Protein AF-A0A0F8ZAH4-F1 (afdb_monomer)

Secondary structure (DSSP, 8-state):
-PPPPP-PPPEEEEEE-TT--GGGEEEEEEE--BTTTTBPPEEEEEEPPP---HHHHHHHHHHHHTT---TT-SSSEEEE-HHHHHHHHHHHHHHH--

Sequence (98 aa):
MKSAPIRTNPEEKFIGCRCTSMEHVVRFTYWPEDTTKHYPAEVFVSIHLSHYGFFRRLWTGLKYAFGYRCRYGDWDEVILDTEEMVELRDFLNDCLKD

Foldseek 3Di:
DPDADDPDAWDKDWDADPVPDPQAIWIWTWDPQDPVVRRHTKIKTAHRHDDDDPVVVVVVVVCVVVVNADPQGPGRMDMDGPVNVVVVVVVVVVVVPD

Nearest PDB structures (foldseek):
  5cav-assembly1_A  TM=2.467E-01  e=1.606E+00  Homo sapiens
  5edq-assembly1_A  TM=2.837E-01  e=3.425E+00  Homo sapiens
  4g5p-assembly3_B  TM=2.950E-01  e=4.582E+00  Homo sapiens
  5hib-assembly1_A  TM=2.475E-01  e=3.630E+00  Homo sapiens
  2itw-assembly1_A  TM=2.480E-01  e=6.498E+00  Homo sapiens

Organism: NCBI:txid412755

Solvent-accessible surface area (backbone atoms only — not comparable to full-atom values): 5956 Å² total; per-residue (Å²): 132,86,76,78,83,74,87,69,76,65,53,75,48,77,49,68,43,94,82,73,43,76,48,46,28,38,36,38,38,40,40,76,58,37,82,91,76,74,41,74,43,37,36,40,37,41,48,44,76,60,90,69,53,70,69,58,52,51,53,52,52,49,40,45,74,73,68,55,69,60,94,70,54,91,54,67,49,48,79,34,48,64,68,54,49,51,53,53,51,52,54,51,50,58,74,63,70,120

pLDDT: mean 78.81, std 14.77, range [36.53, 96.19]

Structure (mmCIF, N/CA/C/O backbone):
data_AF-A0A0F8ZAH4-F1
#
_entry.id   AF-A0A0F8ZAH4-F1
#
loop_
_atom_site.group_PDB
_atom_site.id
_atom_site.type_symbol
_atom_site.label_atom_id
_atom_site.label_alt_id
_atom_site.label_comp_id
_atom_site.label_asym_id
_atom_site.label_entity_id
_atom_site.label_seq_id
_atom_site.pdbx_PDB_ins_code
_atom_site.Cartn_x
_atom_site.Cartn_y
_atom_site.Cartn_z
_atom_site.occupancy
_atom_site.B_iso_or_equiv
_atom_site.auth_seq_id
_atom_site.auth_comp_id
_atom_site.auth_asym_id
_atom_site.auth_atom_id
_atom_site.pdbx_PDB_model_num
ATOM 1 N N . MET A 1 1 ? 32.825 4.461 16.859 1.00 36.53 1 MET A N 1
ATOM 2 C CA . MET A 1 1 ? 32.060 4.304 15.604 1.00 36.53 1 MET A CA 1
ATOM 3 C C . MET A 1 1 ? 30.920 3.343 15.884 1.00 36.53 1 MET A C 1
ATOM 5 O O . MET A 1 1 ? 31.194 2.191 16.187 1.00 36.53 1 MET A O 1
ATOM 9 N N . LYS A 1 2 ? 29.672 3.823 15.918 1.00 38.72 2 LYS A N 1
ATOM 10 C CA . LYS A 1 2 ? 28.504 2.950 16.090 1.00 38.72 2 LYS A CA 1
ATOM 11 C C . LYS A 1 2 ? 28.295 2.221 14.762 1.00 38.72 2 LYS A C 1
ATOM 13 O O . LYS A 1 2 ? 28.135 2.871 13.734 1.00 38.72 2 LYS A O 1
ATOM 18 N N . SER A 1 3 ? 28.424 0.900 14.784 1.00 42.94 3 SER A N 1
ATOM 19 C C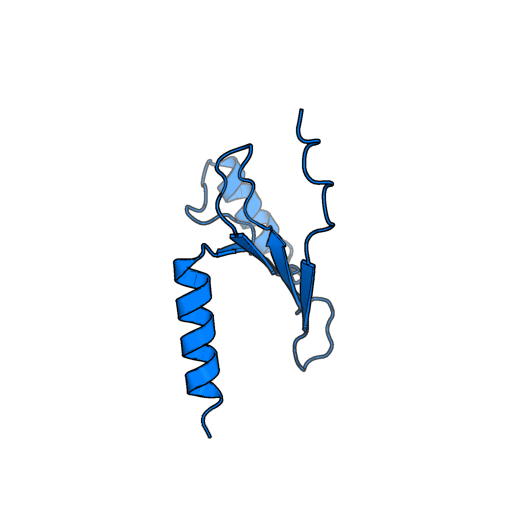A . SER A 1 3 ? 28.147 0.017 13.653 1.00 42.94 3 SER A CA 1
ATOM 20 C C . SER A 1 3 ? 26.725 0.257 13.142 1.00 42.94 3 SER A C 1
ATOM 22 O O . SER A 1 3 ? 25.800 0.346 13.949 1.00 42.94 3 SER A O 1
ATOM 24 N N . ALA A 1 4 ? 26.570 0.380 11.822 1.00 50.34 4 ALA A N 1
ATOM 25 C CA . ALA A 1 4 ? 25.278 0.520 11.154 1.00 50.34 4 ALA A CA 1
ATOM 26 C C . ALA A 1 4 ? 24.308 -0.598 11.589 1.00 50.34 4 ALA A C 1
ATOM 28 O O . ALA A 1 4 ? 24.759 -1.739 11.750 1.00 50.34 4 ALA A O 1
ATOM 29 N N . PRO A 1 5 ? 23.008 -0.312 11.793 1.00 48.59 5 PRO A N 1
ATOM 30 C CA . PRO A 1 5 ? 22.057 -1.355 12.132 1.00 48.59 5 PRO A CA 1
ATOM 31 C C . PRO A 1 5 ? 21.969 -2.356 10.975 1.00 48.59 5 PRO A C 1
ATOM 33 O O . PRO A 1 5 ? 21.873 -2.001 9.799 1.00 48.59 5 PRO A O 1
ATOM 36 N N . ILE A 1 6 ? 22.085 -3.626 11.348 1.00 51.78 6 ILE A N 1
ATOM 37 C CA . ILE A 1 6 ? 21.954 -4.803 10.494 1.00 51.78 6 ILE A CA 1
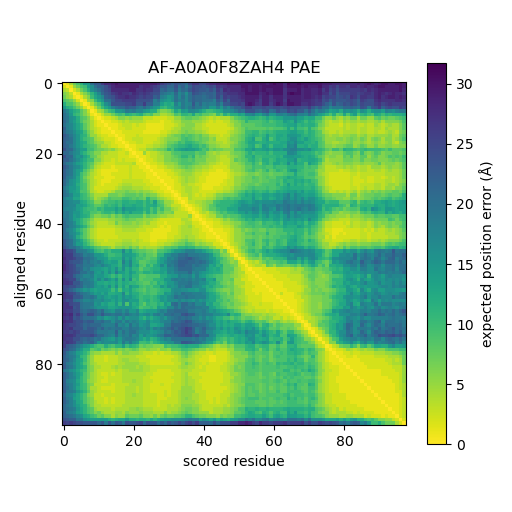ATOM 38 C C . ILE A 1 6 ? 20.599 -4.719 9.790 1.00 51.78 6 ILE A C 1
ATOM 40 O O . ILE A 1 6 ? 19.601 -4.436 10.446 1.00 51.78 6 ILE A O 1
ATOM 44 N N . ARG A 1 7 ? 20.563 -4.965 8.473 1.00 52.31 7 ARG A N 1
ATOM 45 C CA . ARG A 1 7 ? 19.321 -5.097 7.697 1.00 52.31 7 ARG A CA 1
ATOM 46 C C . ARG A 1 7 ? 18.461 -6.199 8.325 1.00 52.31 7 ARG A C 1
ATOM 48 O O . ARG A 1 7 ? 18.651 -7.373 8.019 1.00 52.31 7 ARG A O 1
ATOM 55 N N . THR A 1 8 ? 17.565 -5.844 9.237 1.00 56.62 8 THR A N 1
ATOM 56 C CA . THR A 1 8 ? 16.492 -6.730 9.677 1.00 56.62 8 THR A CA 1
ATOM 57 C C . THR A 1 8 ? 15.593 -6.943 8.469 1.00 56.62 8 THR A C 1
ATOM 59 O O . THR A 1 8 ? 15.243 -5.981 7.787 1.00 56.62 8 THR A O 1
ATOM 62 N N . ASN A 1 9 ? 15.305 -8.201 8.143 1.00 62.22 9 ASN A N 1
ATOM 63 C CA . ASN A 1 9 ? 14.393 -8.539 7.055 1.00 62.22 9 ASN A CA 1
ATOM 64 C C . ASN A 1 9 ? 13.079 -7.754 7.251 1.00 62.22 9 ASN A C 1
ATOM 66 O O . ASN A 1 9 ? 12.638 -7.663 8.400 1.00 62.22 9 ASN A O 1
ATOM 70 N N . PRO A 1 10 ? 12.482 -7.167 6.199 1.00 75.19 10 PRO A N 1
ATOM 71 C CA . PRO A 1 10 ? 11.232 -6.436 6.357 1.00 75.19 10 PRO A CA 1
ATOM 72 C C . PRO A 1 10 ? 10.152 -7.376 6.904 1.00 75.19 10 PRO A C 1
ATOM 74 O O . PRO A 1 10 ? 10.113 -8.560 6.555 1.00 75.19 10 PRO A O 1
ATOM 77 N N . GLU A 1 11 ? 9.305 -6.868 7.796 1.00 88.19 11 GLU A N 1
ATOM 78 C CA . GLU A 1 11 ? 8.212 -7.664 8.350 1.00 88.19 11 GLU A CA 1
ATOM 79 C C . GLU A 1 11 ? 7.104 -7.791 7.302 1.00 88.19 11 GLU A C 1
ATOM 81 O O . GLU A 1 11 ? 6.651 -6.794 6.739 1.00 88.19 11 GLU A O 1
ATOM 86 N N . GLU A 1 12 ? 6.669 -9.021 7.024 1.00 91.50 12 GLU A N 1
ATOM 87 C CA . GLU A 1 12 ? 5.668 -9.295 5.993 1.00 91.50 12 GLU A CA 1
ATOM 88 C C . GLU A 1 12 ? 4.372 -9.845 6.592 1.00 91.50 12 GLU A C 1
ATOM 90 O O . GLU A 1 12 ? 4.373 -10.763 7.418 1.00 91.50 12 GLU A O 1
ATOM 95 N N . LYS A 1 13 ? 3.240 -9.325 6.114 1.00 92.00 13 LYS A N 1
ATOM 96 C CA . LYS A 1 13 ? 1.906 -9.824 6.446 1.00 92.00 13 LYS A CA 1
ATOM 97 C C . LYS A 1 13 ? 1.113 -10.088 5.176 1.00 92.00 13 LYS 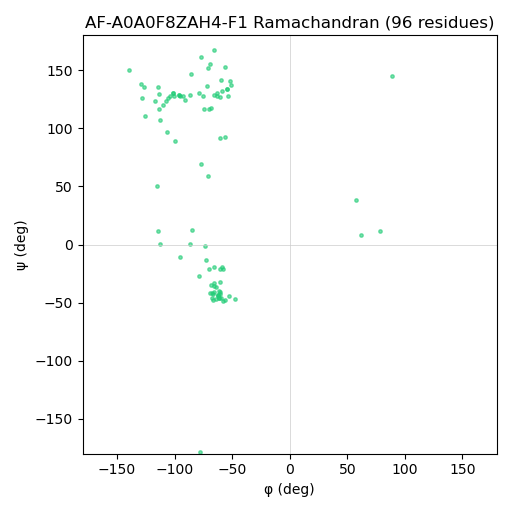A C 1
ATOM 99 O O . LYS A 1 13 ? 0.919 -9.203 4.352 1.00 92.00 13 LYS A O 1
ATOM 104 N N . PHE A 1 14 ? 0.594 -11.303 5.053 1.00 91.31 14 PHE A N 1
ATOM 105 C CA . PHE A 1 14 ? -0.269 -11.696 3.944 1.00 91.31 14 PHE A CA 1
ATOM 106 C C . PHE A 1 14 ? -1.721 -11.750 4.412 1.00 91.31 14 PHE A C 1
ATOM 108 O O . PHE A 1 14 ? -2.036 -12.408 5.408 1.00 91.31 14 PHE A O 1
ATOM 115 N N . ILE A 1 15 ? -2.604 -11.068 3.686 1.00 90.12 15 ILE A N 1
ATOM 116 C CA . ILE A 1 15 ? -4.052 -11.126 3.874 1.00 90.12 15 ILE A CA 1
ATOM 117 C C . ILE A 1 15 ? -4.643 -11.806 2.643 1.00 90.12 15 ILE A C 1
ATOM 119 O O . ILE A 1 15 ? -4.661 -11.247 1.547 1.00 90.12 15 ILE A O 1
ATOM 123 N N . GLY A 1 16 ? -5.090 -13.047 2.826 1.00 86.62 16 GLY A N 1
ATOM 124 C CA . GLY A 1 16 ? -5.765 -13.813 1.785 1.00 86.62 16 GLY A CA 1
ATOM 125 C C . GLY A 1 16 ? -7.262 -13.520 1.737 1.00 86.62 16 GLY A C 1
ATOM 126 O O . GLY A 1 16 ? -7.906 -13.292 2.762 1.00 86.62 16 GLY A O 1
ATOM 127 N N . CYS A 1 17 ? -7.838 -13.573 0.540 1.00 82.75 17 CYS A N 1
ATOM 128 C CA . CYS A 1 17 ? -9.283 -13.539 0.357 1.00 82.75 17 CYS A CA 1
ATOM 129 C C . CYS A 1 17 ? -9.947 -14.847 0.828 1.00 82.75 17 CYS A C 1
ATOM 131 O O . CYS A 1 17 ? -9.376 -15.936 0.732 1.00 82.75 17 CYS A O 1
ATOM 133 N N . ARG A 1 18 ? -11.216 -14.763 1.254 1.00 84.25 18 ARG A N 1
ATOM 134 C CA . ARG A 1 18 ? -12.034 -15.925 1.662 1.00 84.25 18 ARG A CA 1
ATOM 135 C C . ARG A 1 18 ? -12.201 -16.976 0.561 1.00 84.25 18 ARG A C 1
ATOM 137 O O . ARG A 1 18 ? -12.535 -18.114 0.860 1.00 84.25 18 ARG A O 1
ATOM 144 N N . CYS A 1 19 ? -11.977 -16.612 -0.701 1.00 84.69 19 CYS A N 1
ATOM 145 C CA . CYS A 1 19 ? -12.072 -17.535 -1.828 1.00 84.69 19 CYS A CA 1
ATOM 146 C C . CYS A 1 19 ? -10.905 -18.534 -1.914 1.00 84.69 19 CYS A C 1
ATOM 148 O O . CYS A 1 19 ? -10.897 -19.345 -2.834 1.00 84.69 19 CYS A O 1
ATOM 150 N N . THR A 1 20 ? -9.911 -18.474 -1.015 1.00 78.31 20 THR A 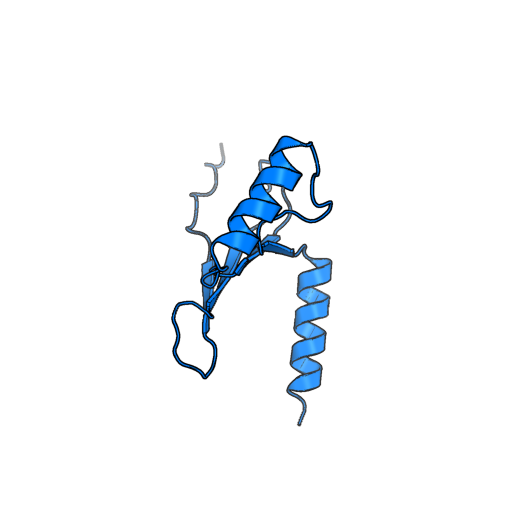N 1
ATOM 151 C CA . THR A 1 20 ? -8.728 -19.367 -0.964 1.00 78.31 20 THR A CA 1
ATOM 152 C C . THR A 1 20 ? -7.804 -19.321 -2.188 1.00 78.31 20 THR A C 1
ATOM 154 O O . THR A 1 20 ? -6.866 -20.106 -2.287 1.00 78.31 20 THR A O 1
ATOM 157 N N . SER A 1 21 ? -8.031 -18.384 -3.112 1.00 77.44 21 SER A N 1
ATOM 158 C CA . SER A 1 21 ? -7.172 -18.208 -4.284 1.00 77.44 21 SER A CA 1
ATOM 159 C C . SER A 1 21 ? -5.910 -17.447 -3.901 1.00 77.44 21 SER A C 1
ATOM 161 O O . SER A 1 21 ? -5.993 -16.357 -3.332 1.00 77.44 21 SER A O 1
ATOM 163 N N . MET A 1 22 ? -4.752 -17.981 -4.288 1.00 77.56 22 MET A N 1
ATOM 164 C CA . MET A 1 22 ? -3.465 -17.292 -4.151 1.00 77.56 22 MET A CA 1
ATOM 165 C C . MET A 1 22 ? -3.377 -16.035 -5.031 1.00 77.56 22 MET A C 1
ATOM 167 O O . MET A 1 22 ? -2.583 -15.146 -4.743 1.00 77.56 22 MET A O 1
ATOM 171 N N . GLU A 1 23 ? -4.229 -15.924 -6.058 1.00 74.44 23 GLU A N 1
ATOM 172 C CA . GLU A 1 23 ? -4.352 -14.716 -6.887 1.00 74.44 23 GLU A CA 1
ATOM 173 C C . GLU A 1 23 ? -5.045 -13.556 -6.162 1.00 74.44 23 GLU A C 1
ATOM 175 O O . GLU A 1 23 ? -5.002 -12.428 -6.631 1.00 74.44 23 GLU A O 1
ATOM 180 N N . HIS A 1 24 ? -5.696 -13.805 -5.023 1.00 80.25 24 HIS A N 1
ATOM 181 C CA . HIS A 1 24 ? -6.386 -12.781 -4.236 1.00 80.25 24 HIS A CA 1
ATOM 182 C C . HIS A 1 24 ? -5.719 -12.615 -2.870 1.00 80.25 24 HIS A C 1
ATOM 184 O O . HIS A 1 24 ? -6.370 -12.689 -1.823 1.00 80.25 24 HIS A O 1
ATOM 190 N N . VAL A 1 25 ? -4.400 -12.439 -2.890 1.00 86.00 25 VAL A N 1
ATOM 191 C CA . VAL A 1 25 ? -3.589 -12.188 -1.700 1.00 86.00 25 VAL A CA 1
ATOM 192 C C . VAL A 1 25 ? -3.020 -10.779 -1.779 1.00 86.00 25 VAL A C 1
ATOM 194 O O . VAL A 1 25 ? -2.412 -10.391 -2.778 1.00 86.00 25 VAL A O 1
ATOM 197 N N . VAL A 1 26 ? -3.207 -10.030 -0.698 1.00 89.44 26 VAL A N 1
ATOM 198 C CA . VAL A 1 26 ? -2.559 -8.737 -0.479 1.00 89.44 26 VAL A CA 1
ATOM 199 C C . VAL A 1 26 ? -1.380 -8.957 0.459 1.00 89.44 26 VAL A C 1
ATOM 201 O O . VAL A 1 26 ? -1.538 -9.562 1.524 1.00 89.44 26 VAL A O 1
ATOM 204 N N . ARG A 1 27 ? -0.196 -8.493 0.065 1.00 91.19 27 ARG A N 1
ATOM 205 C CA . ARG A 1 27 ? 1.019 -8.532 0.880 1.00 91.19 27 ARG A CA 1
ATOM 206 C C . ARG A 1 27 ? 1.320 -7.134 1.401 1.00 91.19 27 ARG A C 1
ATOM 208 O O . ARG A 1 27 ? 1.466 -6.209 0.614 1.00 91.19 27 ARG A O 1
ATOM 215 N N . PHE A 1 28 ? 1.477 -7.023 2.709 1.00 92.44 28 PHE A N 1
ATOM 216 C CA . PHE A 1 28 ? 1.997 -5.849 3.393 1.00 92.44 28 PHE A CA 1
ATOM 217 C C . PHE A 1 28 ? 3.456 -6.113 3.752 1.00 92.44 28 PHE A C 1
ATOM 219 O O . PHE A 1 28 ? 3.760 -7.158 4.331 1.00 92.44 28 PHE A O 1
ATOM 226 N N . THR A 1 29 ? 4.340 -5.181 3.427 1.00 92.50 29 THR A N 1
ATOM 227 C CA . THR A 1 29 ? 5.768 -5.253 3.738 1.00 92.50 29 THR A CA 1
ATOM 228 C C . THR A 1 29 ? 6.158 -3.985 4.488 1.00 92.50 29 THR A C 1
ATOM 230 O O . THR A 1 29 ? 6.155 -2.901 3.907 1.00 92.50 29 THR A O 1
ATOM 233 N N . TYR A 1 30 ? 6.470 -4.119 5.776 1.00 91.19 30 TYR A N 1
ATOM 234 C CA . TYR A 1 30 ? 6.878 -3.009 6.632 1.00 91.19 30 TYR A CA 1
ATOM 235 C C . TYR A 1 30 ? 8.383 -2.770 6.544 1.00 91.19 30 TYR A C 1
ATOM 237 O O . TYR A 1 30 ? 9.189 -3.688 6.735 1.00 91.19 30 TYR A O 1
ATOM 245 N N . TRP A 1 31 ? 8.744 -1.516 6.295 1.00 87.75 31 TRP A N 1
ATOM 246 C CA . TRP A 1 31 ? 10.114 -1.037 6.278 1.00 87.75 31 TRP A CA 1
ATOM 247 C C . TRP A 1 31 ? 10.313 -0.053 7.431 1.00 87.75 31 TRP A C 1
ATOM 249 O O . TRP A 1 31 ? 9.663 0.993 7.459 1.00 87.75 31 TRP A O 1
ATOM 259 N N . PRO A 1 32 ? 11.193 -0.373 8.395 1.00 85.94 32 PRO A N 1
ATOM 260 C CA . PRO A 1 32 ? 11.460 0.525 9.506 1.00 85.94 32 PRO A CA 1
ATOM 261 C C . PRO A 1 32 ? 12.215 1.772 9.034 1.00 85.94 32 PRO A C 1
ATOM 263 O O . PRO A 1 32 ? 12.954 1.728 8.049 1.00 85.94 32 PRO A O 1
ATOM 266 N N . GLU A 1 33 ? 12.069 2.858 9.793 1.00 85.81 33 GLU A N 1
ATOM 267 C CA . GLU A 1 33 ? 12.763 4.125 9.551 1.00 85.81 33 GLU A CA 1
ATOM 268 C C . GLU A 1 33 ? 14.287 3.925 9.440 1.00 85.81 33 GLU A C 1
ATOM 270 O O . GLU A 1 33 ? 14.935 3.363 10.332 1.00 85.81 33 GLU A O 1
ATOM 275 N N . ASP A 1 34 ? 14.880 4.434 8.357 1.00 81.88 34 ASP A N 1
ATOM 276 C CA . ASP A 1 34 ? 16.331 4.440 8.162 1.00 81.88 34 ASP A CA 1
ATOM 277 C C . ASP A 1 34 ? 16.900 5.817 8.525 1.00 81.88 34 ASP A C 1
ATOM 279 O O . ASP A 1 34 ? 17.085 6.699 7.678 1.00 81.88 34 ASP A O 1
ATOM 283 N N . THR A 1 35 ? 17.247 5.975 9.805 1.00 73.31 35 THR A N 1
ATOM 284 C CA . THR A 1 35 ? 17.882 7.193 10.347 1.00 73.31 35 THR A CA 1
ATOM 285 C C . THR A 1 35 ? 19.208 7.557 9.669 1.00 73.31 35 THR A C 1
ATOM 287 O O . THR A 1 35 ? 19.622 8.714 9.715 1.00 73.31 35 THR A O 1
ATOM 290 N N . THR A 1 36 ? 19.889 6.612 9.006 1.00 77.75 36 THR A N 1
ATOM 291 C CA . THR A 1 36 ? 21.142 6.908 8.291 1.00 77.75 36 THR A CA 1
ATOM 292 C C . THR A 1 36 ? 20.897 7.575 6.942 1.00 77.75 36 THR A C 1
ATOM 294 O O . THR A 1 36 ? 21.736 8.346 6.473 1.00 77.75 36 THR A O 1
ATOM 297 N N . LYS A 1 37 ? 19.738 7.315 6.332 1.00 75.19 37 LYS A N 1
ATOM 298 C CA . LYS A 1 37 ? 19.357 7.827 5.011 1.00 75.19 37 LYS A CA 1
ATOM 299 C C . LYS A 1 37 ? 18.199 8.822 5.039 1.00 75.19 37 LYS A C 1
ATOM 301 O O . LYS A 1 37 ? 17.859 9.337 3.981 1.00 75.19 37 LYS A O 1
ATOM 306 N N . HIS A 1 38 ? 17.665 9.128 6.223 1.00 77.44 38 HIS A N 1
ATOM 307 C CA . HIS A 1 38 ? 16.508 10.006 6.418 1.00 77.44 38 HIS A CA 1
ATOM 308 C C . HIS A 1 38 ? 15.265 9.522 5.651 1.00 77.44 38 HIS A C 1
ATOM 310 O O . HIS A 1 38 ? 14.525 10.334 5.101 1.00 77.44 38 HIS 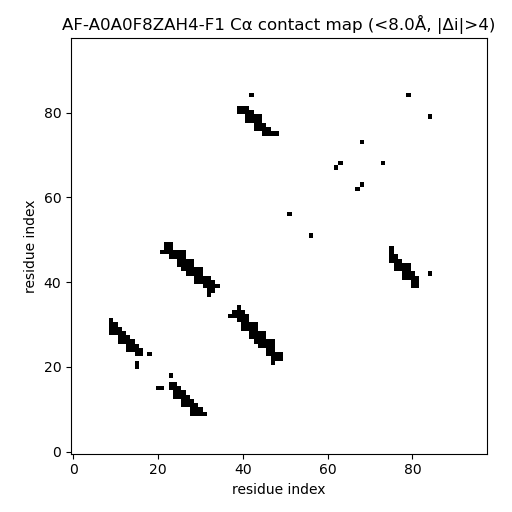A O 1
ATOM 316 N N . TYR A 1 39 ? 15.053 8.202 5.596 1.00 78.56 39 TYR A N 1
ATOM 317 C CA . TYR A 1 39 ? 13.807 7.637 5.074 1.00 78.56 39 TYR A CA 1
ATOM 318 C C . TYR A 1 39 ? 12.849 7.345 6.230 1.00 78.56 39 TYR A C 1
ATOM 320 O O . TYR A 1 39 ? 13.277 6.668 7.173 1.00 78.56 39 TYR A O 1
ATOM 328 N N . PRO A 1 40 ? 11.593 7.826 6.167 1.00 84.00 40 PRO A N 1
ATOM 329 C CA . PRO A 1 40 ? 10.580 7.505 7.163 1.00 84.00 40 PRO A CA 1
ATOM 330 C C . PRO A 1 40 ? 10.230 6.011 7.127 1.00 84.00 40 PRO A C 1
ATOM 332 O O . PRO A 1 40 ? 10.614 5.283 6.211 1.00 84.00 40 PRO A O 1
ATOM 335 N N . ALA A 1 41 ? 9.514 5.548 8.149 1.00 86.19 41 ALA A N 1
ATOM 336 C CA . ALA A 1 41 ? 8.933 4.212 8.130 1.00 86.19 41 ALA A CA 1
ATOM 337 C C . ALA A 1 41 ? 7.760 4.159 7.137 1.00 86.19 41 ALA A C 1
ATOM 339 O O .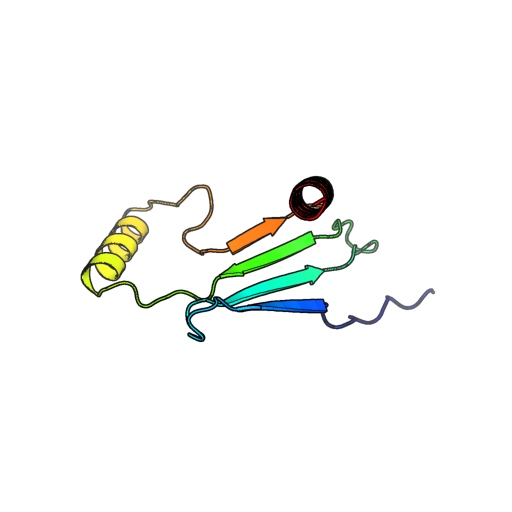 ALA A 1 41 ? 6.916 5.057 7.129 1.00 86.19 41 ALA A O 1
ATOM 340 N N . GLU A 1 42 ? 7.693 3.095 6.337 1.00 89.69 42 GLU A N 1
ATOM 341 C CA . GLU A 1 42 ? 6.712 2.939 5.255 1.00 89.69 42 GLU A CA 1
ATOM 342 C C . GLU A 1 42 ? 6.184 1.500 5.197 1.00 89.69 42 GLU A C 1
ATOM 344 O O . GLU A 1 42 ? 6.890 0.536 5.521 1.00 89.69 42 GLU A O 1
ATOM 349 N N . VAL A 1 43 ? 4.939 1.335 4.744 1.00 91.25 43 VAL A N 1
ATOM 350 C CA . VAL A 1 43 ? 4.358 0.020 4.435 1.00 91.25 43 VAL A CA 1
ATOM 351 C C . VAL A 1 43 ? 4.016 -0.062 2.958 1.00 91.25 43 VAL A C 1
ATOM 353 O O . VAL A 1 43 ? 3.215 0.710 2.444 1.00 91.25 43 VAL A O 1
ATOM 356 N N . PHE A 1 44 ? 4.573 -1.064 2.286 1.00 88.75 44 PHE A N 1
ATOM 357 C CA . PHE A 1 44 ? 4.245 -1.381 0.902 1.00 88.75 44 PHE A CA 1
ATOM 358 C C . PHE A 1 44 ? 3.110 -2.394 0.885 1.00 88.75 44 PHE A C 1
ATOM 360 O O . PHE A 1 44 ? 3.213 -3.465 1.484 1.00 88.75 44 PHE A O 1
ATOM 367 N N . VAL A 1 45 ? 2.033 -2.061 0.191 1.00 89.94 45 VAL A N 1
ATOM 368 C CA . VAL A 1 45 ? 0.872 -2.916 -0.024 1.00 89.94 45 VAL A CA 1
ATOM 369 C C . VAL A 1 45 ? 0.922 -3.395 -1.463 1.00 89.94 45 VAL A C 1
ATOM 371 O O . VAL A 1 45 ? 0.483 -2.689 -2.363 1.00 89.94 45 VAL A O 1
ATOM 374 N N . SER A 1 46 ? 1.455 -4.590 -1.694 1.00 86.62 46 SER A N 1
ATOM 375 C CA . SER A 1 46 ? 1.499 -5.197 -3.024 1.00 86.62 46 SER A CA 1
ATOM 376 C C . SER A 1 46 ? 0.318 -6.159 -3.198 1.00 86.62 46 SER A C 1
ATOM 378 O O . SER A 1 46 ? 0.120 -7.071 -2.389 1.00 86.62 46 SER A O 1
ATOM 380 N N . ILE A 1 47 ? -0.445 -6.015 -4.277 1.00 81.69 47 ILE A N 1
ATOM 381 C CA . ILE A 1 47 ? -1.511 -6.953 -4.642 1.00 81.69 47 ILE A CA 1
ATOM 382 C C . ILE A 1 47 ? -0.946 -7.945 -5.661 1.00 81.69 47 ILE A C 1
ATOM 384 O O . ILE A 1 47 ? -0.349 -7.557 -6.667 1.00 81.69 47 ILE A O 1
ATOM 388 N N . HIS A 1 48 ? -1.113 -9.246 -5.412 1.00 72.44 48 HIS A N 1
ATOM 389 C CA . HIS A 1 48 ? -0.760 -10.241 -6.420 1.00 72.44 48 HIS A CA 1
ATOM 390 C C . HIS A 1 48 ? -1.773 -10.155 -7.571 1.00 72.44 48 HIS A C 1
ATOM 392 O O . HIS A 1 48 ? -2.965 -10.350 -7.359 1.00 72.44 48 HIS A O 1
ATOM 398 N N . LEU A 1 49 ? -1.317 -9.801 -8.778 1.00 65.25 49 LEU A N 1
ATOM 399 C CA . LEU A 1 49 ? -2.197 -9.620 -9.934 1.00 65.25 49 LEU A CA 1
ATOM 400 C C . LEU A 1 49 ? -2.983 -10.900 -10.248 1.00 65.25 49 LEU A C 1
ATOM 402 O O . LEU A 1 49 ? -2.397 -11.966 -10.441 1.00 65.25 49 LEU A O 1
ATOM 406 N N . SER A 1 50 ? -4.294 -10.753 -10.440 1.00 59.66 50 SER A N 1
ATOM 407 C CA . SER A 1 50 ? -5.106 -11.775 -11.096 1.00 59.66 50 SER A CA 1
ATOM 408 C C . SER A 1 50 ? -4.909 -11.748 -12.614 1.00 59.66 50 SER A C 1
ATOM 410 O O . SER A 1 50 ? -4.423 -10.779 -13.216 1.00 59.66 50 SER A O 1
ATOM 412 N N . HIS A 1 51 ? -5.282 -12.844 -13.268 1.00 59.69 51 HIS A N 1
ATOM 413 C CA . HIS A 1 51 ? -5.163 -13.014 -14.711 1.00 59.69 51 HIS A CA 1
ATOM 414 C C . HIS A 1 51 ? -5.977 -11.962 -15.507 1.00 59.69 51 HIS A C 1
ATOM 416 O O . HIS A 1 51 ? -7.128 -12.179 -15.882 1.00 59.69 51 HIS A O 1
ATOM 422 N N . TYR A 1 52 ? -5.370 -10.822 -15.866 1.00 66.06 52 TYR A N 1
ATOM 423 C CA . TYR A 1 52 ? -5.955 -9.941 -16.883 1.00 66.06 52 TYR A CA 1
ATOM 424 C C . TYR A 1 52 ? -6.006 -10.673 -18.231 1.00 66.06 52 TYR A C 1
ATOM 426 O O . TYR A 1 52 ? -4.985 -11.183 -18.699 1.00 66.06 52 TYR A O 1
ATOM 434 N N . GLY A 1 53 ? -7.182 -10.712 -18.867 1.00 74.31 53 GLY A N 1
ATOM 435 C CA . GLY A 1 53 ? -7.357 -11.310 -20.193 1.00 74.31 53 GLY A CA 1
ATOM 436 C C . GLY A 1 53 ? -6.431 -10.684 -21.244 1.00 74.31 53 GLY A C 1
ATOM 437 O O . GLY A 1 53 ? -6.051 -9.515 -21.134 1.00 74.31 53 GLY A O 1
ATOM 438 N N . PHE A 1 54 ? -6.086 -11.456 -22.281 1.00 79.19 54 PHE A N 1
ATOM 439 C CA . PHE A 1 54 ? -5.108 -11.079 -23.315 1.00 79.19 54 PHE A CA 1
ATOM 440 C C . PHE A 1 54 ? -5.328 -9.665 -23.878 1.00 79.19 54 PHE A C 1
ATOM 442 O O . PHE A 1 54 ? -4.399 -8.862 -23.920 1.00 79.19 54 PHE A O 1
ATOM 449 N N . PHE A 1 55 ? -6.569 -9.317 -24.230 1.00 83.81 55 PHE A N 1
ATOM 450 C CA . PHE A 1 55 ? -6.898 -8.008 -24.802 1.00 83.81 55 PHE A CA 1
ATOM 451 C C . PHE A 1 55 ? -6.697 -6.843 -23.829 1.00 83.81 55 PHE A C 1
ATOM 453 O O . PHE A 1 55 ? -6.297 -5.759 -24.249 1.00 83.81 55 PHE A O 1
ATOM 460 N N . ARG A 1 56 ? -6.918 -7.061 -22.526 1.00 79.06 56 ARG A N 1
ATOM 461 C CA . ARG A 1 56 ? -6.673 -6.032 -21.510 1.00 79.06 56 ARG A CA 1
ATOM 462 C C . ARG A 1 56 ? -5.173 -5.782 -21.356 1.00 79.06 56 ARG A C 1
ATOM 464 O O . ARG A 1 56 ? -4.764 -4.628 -21.336 1.00 79.06 56 ARG A O 1
ATOM 471 N N . ARG A 1 57 ? -4.359 -6.846 -21.355 1.00 79.06 57 ARG A N 1
ATOM 472 C CA . ARG A 1 57 ? -2.888 -6.738 -21.346 1.00 79.06 57 ARG A CA 1
ATOM 473 C C . ARG A 1 57 ? -2.364 -6.029 -22.595 1.00 79.06 57 ARG A C 1
ATOM 475 O O . ARG A 1 57 ? -1.527 -5.140 -22.480 1.00 79.06 57 ARG A O 1
ATOM 482 N N . LEU A 1 58 ? -2.895 -6.376 -23.769 1.00 85.00 58 LEU A N 1
ATOM 483 C CA . LEU A 1 58 ? -2.527 -5.743 -25.037 1.00 85.00 58 LEU A CA 1
ATOM 484 C C . LEU A 1 58 ? -2.847 -4.243 -25.033 1.00 85.00 58 LEU A C 1
ATOM 486 O O . LEU A 1 58 ? -2.005 -3.433 -25.408 1.00 85.00 58 LEU A O 1
ATOM 490 N N . TRP A 1 59 ? -4.037 -3.859 -24.569 1.00 86.12 59 TRP A N 1
ATOM 491 C CA . TRP A 1 59 ? -4.444 -2.455 -24.518 1.00 86.12 59 TRP A CA 1
ATOM 492 C C . TRP A 1 59 ? -3.613 -1.635 -23.525 1.00 86.12 59 TRP A C 1
ATOM 494 O O . TRP A 1 59 ? -3.191 -0.527 -23.854 1.00 86.12 59 TRP A O 1
ATOM 504 N N . THR A 1 60 ? -3.329 -2.180 -22.339 1.00 79.88 60 THR A N 1
ATOM 505 C CA . THR A 1 60 ? -2.433 -1.538 -21.363 1.00 79.88 60 THR A CA 1
ATOM 506 C C . THR A 1 60 ? -1.018 -1.383 -21.929 1.00 79.88 60 THR A C 1
ATOM 508 O O . THR A 1 60 ? -0.452 -0.294 -21.863 1.00 79.88 60 THR A O 1
ATOM 511 N N . GLY A 1 61 ? -0.480 -2.414 -22.591 1.00 81.31 61 GLY A N 1
ATOM 512 C CA . GLY A 1 61 ? 0.828 -2.340 -23.251 1.00 81.31 61 GLY A CA 1
ATOM 513 C C . GLY A 1 61 ? 0.888 -1.284 -24.362 1.00 81.31 61 GLY A C 1
ATOM 514 O O . GLY A 1 61 ? 1.867 -0.547 -24.460 1.00 81.31 61 GLY A O 1
ATOM 515 N N . LEU A 1 62 ? -0.178 -1.147 -25.159 1.00 88.44 62 LEU A N 1
ATOM 516 C CA . LEU A 1 62 ? -0.274 -0.093 -26.174 1.00 88.44 62 LEU A CA 1
ATOM 517 C C . LEU A 1 62 ? -0.293 1.300 -25.541 1.00 88.44 62 LEU A C 1
ATOM 519 O O . LEU A 1 62 ? 0.470 2.162 -25.968 1.00 88.44 62 LEU A O 1
ATOM 523 N N . LYS A 1 63 ? -1.101 1.526 -24.497 1.00 85.19 63 LYS A N 1
ATOM 524 C CA . LYS A 1 63 ? -1.103 2.802 -23.760 1.00 85.19 63 LYS A CA 1
ATOM 525 C C . LYS A 1 63 ? 0.303 3.178 -23.296 1.00 85.19 63 LYS A C 1
ATOM 527 O O . LYS A 1 63 ? 0.724 4.317 -23.495 1.00 85.19 63 LYS A O 1
ATOM 532 N N . TYR A 1 64 ? 1.035 2.208 -22.756 1.00 80.88 64 TYR A N 1
ATOM 533 C CA . TYR A 1 64 ? 2.413 2.398 -22.321 1.00 80.88 64 TYR A CA 1
ATOM 534 C C . TYR A 1 64 ? 3.339 2.795 -23.482 1.00 80.88 64 TYR A C 1
ATOM 536 O O . TYR A 1 64 ? 4.090 3.763 -23.368 1.00 80.88 64 TYR A O 1
ATOM 544 N N . ALA A 1 65 ? 3.239 2.113 -24.630 1.00 86.62 65 ALA A N 1
ATOM 545 C CA . ALA A 1 65 ? 4.015 2.435 -25.832 1.00 86.62 65 ALA A CA 1
ATOM 546 C C . ALA A 1 65 ?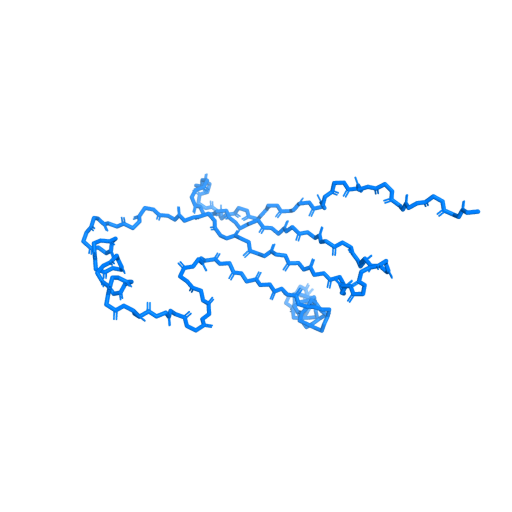 3.735 3.853 -26.367 1.00 86.62 65 ALA A C 1
ATOM 548 O O . ALA A 1 65 ? 4.641 4.510 -26.874 1.00 86.62 65 ALA A O 1
ATOM 549 N N . PHE A 1 66 ? 2.508 4.356 -26.197 1.00 90.38 66 PHE A N 1
ATOM 550 C CA . PHE A 1 66 ? 2.123 5.733 -26.531 1.00 90.38 66 PHE A CA 1
ATOM 551 C C . PHE A 1 66 ? 2.425 6.752 -25.416 1.00 90.38 66 PHE A C 1
ATOM 553 O O . PHE A 1 66 ? 1.968 7.892 -25.474 1.00 90.38 66 PHE A O 1
ATOM 560 N N . GLY A 1 67 ? 3.210 6.371 -24.405 1.00 80.00 67 GLY A N 1
ATOM 561 C CA . GLY A 1 67 ? 3.695 7.277 -23.364 1.00 80.00 67 GLY A CA 1
ATOM 562 C C . GLY A 1 67 ? 2.672 7.606 -22.277 1.00 80.00 67 GLY A C 1
ATOM 563 O O . GLY A 1 67 ? 2.915 8.502 -21.467 1.00 80.00 67 GLY A O 1
ATOM 564 N N . TYR A 1 68 ? 1.546 6.889 -22.224 1.00 77.88 68 TYR A N 1
ATOM 565 C CA . TYR A 1 68 ? 0.600 7.008 -21.122 1.00 77.88 68 TYR A CA 1
ATOM 566 C C . TYR A 1 68 ? 1.239 6.450 -19.848 1.00 77.88 68 TYR A C 1
ATOM 568 O O . TYR A 1 68 ? 1.556 5.264 -19.768 1.00 77.88 68 TYR A O 1
ATOM 576 N N . ARG A 1 69 ? 1.415 7.306 -18.840 1.00 63.09 69 ARG A N 1
ATOM 577 C CA . ARG A 1 69 ? 1.844 6.899 -17.500 1.00 63.09 69 ARG A CA 1
ATOM 578 C C . ARG A 1 69 ? 0.669 7.080 -16.555 1.00 63.09 69 ARG A C 1
ATOM 580 O O . ARG A 1 69 ? 0.171 8.196 -16.406 1.00 63.09 69 ARG A O 1
ATOM 587 N N . CYS A 1 70 ? 0.221 5.997 -15.927 1.00 61.31 70 CYS A N 1
ATOM 588 C CA . CYS A 1 70 ? -0.724 6.108 -14.826 1.00 61.31 70 CYS A CA 1
ATOM 589 C C . CYS A 1 70 ? -0.064 6.928 -13.707 1.00 61.31 70 CYS A C 1
ATOM 591 O O . CYS A 1 70 ? 1.048 6.616 -13.279 1.00 61.31 70 CYS A O 1
ATOM 593 N N . ARG A 1 71 ? -0.739 7.986 -13.245 1.00 49.69 71 ARG A N 1
ATOM 594 C CA . ARG A 1 71 ? -0.241 8.891 -12.194 1.00 49.69 71 ARG A CA 1
ATOM 595 C C . ARG A 1 71 ? 0.023 8.172 -10.861 1.00 49.69 71 ARG A C 1
ATOM 597 O O . ARG A 1 71 ? 0.804 8.676 -10.067 1.00 49.69 71 ARG A O 1
ATOM 604 N N . TYR A 1 72 ? -0.594 7.009 -10.654 1.00 50.62 72 TYR A N 1
ATOM 605 C CA . TYR A 1 72 ? -0.538 6.223 -9.418 1.00 50.62 72 TYR A CA 1
ATOM 606 C C . TYR A 1 72 ? 0.160 4.862 -9.591 1.00 50.62 72 TYR A C 1
ATOM 608 O O . TYR A 1 72 ? 0.095 4.030 -8.701 1.00 50.62 72 TYR A O 1
ATOM 616 N N . GLY A 1 73 ? 0.831 4.635 -10.730 1.00 51.91 73 GLY A N 1
ATOM 617 C CA . GLY A 1 73 ? 1.395 3.331 -11.087 1.00 51.91 73 GLY A CA 1
ATOM 618 C C . GLY A 1 73 ? 0.397 2.449 -11.846 1.00 51.91 73 GLY A C 1
ATOM 619 O O . GLY A 1 73 ? -0.809 2.519 -11.641 1.00 51.91 73 GLY A O 1
ATOM 620 N N . ASP A 1 74 ? 0.904 1.662 -12.797 1.00 56.12 74 ASP A N 1
ATOM 621 C CA . ASP A 1 74 ? 0.161 0.551 -13.435 1.00 56.12 74 ASP A CA 1
ATOM 622 C C . ASP A 1 74 ? 0.308 -0.751 -12.617 1.00 56.12 74 ASP A C 1
ATOM 624 O O . ASP A 1 74 ? -0.186 -1.811 -12.998 1.00 56.12 74 ASP A O 1
ATOM 628 N N . TRP A 1 75 ? 1.050 -0.663 -11.512 1.00 56.41 75 TRP A N 1
ATOM 629 C CA . TRP A 1 75 ? 1.299 -1.724 -10.554 1.00 56.41 75 TRP A CA 1
ATOM 630 C C . TRP A 1 75 ? 0.242 -1.582 -9.468 1.00 56.41 75 TRP A C 1
ATOM 632 O O . TRP A 1 75 ? 0.057 -0.484 -8.951 1.00 56.41 75 TRP A O 1
ATOM 642 N N . ASP A 1 76 ? -0.467 -2.665 -9.158 1.00 69.94 76 ASP A N 1
ATOM 643 C CA . ASP A 1 76 ? -1.459 -2.723 -8.082 1.00 69.94 76 ASP A CA 1
ATOM 644 C C 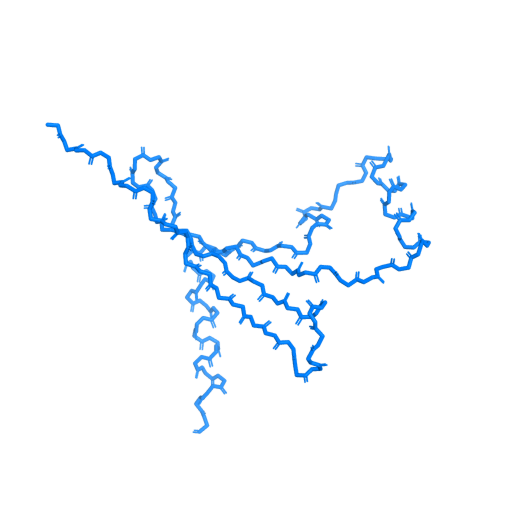. ASP A 1 76 ? -0.740 -2.676 -6.707 1.00 69.94 76 ASP A C 1
ATOM 646 O O . ASP A 1 76 ? -0.789 -3.619 -5.917 1.00 69.94 76 ASP A O 1
ATOM 650 N N . GLU A 1 77 ? 0.017 -1.602 -6.463 1.00 71.12 77 GLU A N 1
ATOM 651 C CA . GLU A 1 77 ? 0.826 -1.359 -5.274 1.00 71.12 77 GLU A CA 1
ATOM 652 C C . GLU A 1 77 ? 0.533 0.028 -4.696 1.00 71.12 77 GLU A C 1
ATOM 654 O O . GLU A 1 77 ? 0.400 1.011 -5.425 1.00 71.12 77 GLU A O 1
ATOM 659 N N . VAL A 1 78 ? 0.432 0.098 -3.372 1.00 84.38 78 VAL A N 1
ATOM 660 C CA . VAL A 1 78 ? 0.219 1.334 -2.615 1.00 84.38 78 VAL A CA 1
ATOM 661 C C . VAL A 1 78 ? 1.306 1.431 -1.554 1.00 84.38 78 VAL A C 1
ATOM 663 O O . VAL A 1 78 ? 1.601 0.441 -0.890 1.00 84.38 78 VAL A O 1
ATOM 666 N N . ILE A 1 79 ? 1.905 2.606 -1.396 1.00 88.38 79 ILE A N 1
ATOM 667 C CA . ILE A 1 79 ? 2.833 2.896 -0.299 1.00 88.38 79 ILE A CA 1
ATOM 668 C C . ILE A 1 79 ? 2.047 3.697 0.729 1.00 88.38 79 ILE A C 1
ATOM 670 O O . ILE A 1 79 ? 1.368 4.643 0.342 1.00 88.38 79 ILE A O 1
ATOM 674 N N . LEU A 1 80 ? 2.114 3.280 1.990 1.00 90.44 80 LEU A N 1
ATOM 675 C CA . LEU A 1 80 ? 1.509 3.976 3.117 1.00 90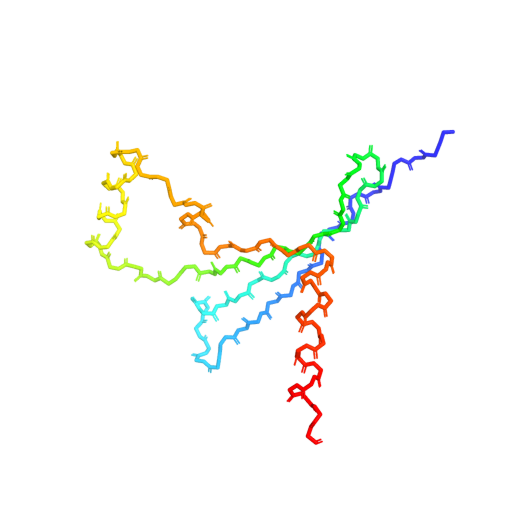.44 80 LEU A CA 1
ATOM 676 C C . LEU A 1 80 ? 2.608 4.626 3.951 1.00 90.44 80 LEU A C 1
ATOM 678 O O . LEU A 1 80 ? 3.512 3.930 4.433 1.00 90.44 80 LEU A O 1
ATOM 682 N N . ASP A 1 81 ? 2.506 5.935 4.129 1.00 91.12 81 ASP A N 1
ATOM 683 C CA . ASP A 1 81 ? 3.304 6.686 5.086 1.00 91.12 81 ASP A CA 1
ATOM 684 C C . ASP A 1 81 ? 2.783 6.515 6.523 1.00 91.12 81 ASP A C 1
ATOM 686 O O . ASP A 1 81 ? 1.859 5.747 6.817 1.00 91.12 81 ASP A O 1
ATOM 690 N N . THR A 1 82 ? 3.436 7.192 7.468 1.00 89.50 82 THR A N 1
ATOM 691 C CA . THR A 1 82 ? 3.100 7.052 8.887 1.00 89.50 82 THR A CA 1
ATOM 692 C C . THR A 1 82 ? 1.731 7.632 9.230 1.00 89.50 82 THR A C 1
ATOM 694 O O . THR A 1 82 ? 1.039 7.059 10.076 1.00 89.50 82 THR A O 1
ATOM 697 N N . GLU A 1 83 ? 1.314 8.721 8.586 1.00 92.75 83 GLU A N 1
ATOM 698 C CA . GLU A 1 83 ? -0.016 9.288 8.786 1.00 92.75 83 GLU A CA 1
ATOM 699 C C . GLU A 1 83 ? -1.107 8.340 8.264 1.00 92.75 83 GLU A C 1
ATOM 701 O O . GLU A 1 83 ? -2.040 8.000 8.996 1.00 92.75 83 GLU A O 1
ATOM 706 N N . GLU A 1 84 ? -0.947 7.820 7.050 1.00 93.75 84 GLU A N 1
ATOM 707 C CA . GLU A 1 84 ? -1.889 6.902 6.403 1.00 93.75 84 GLU A CA 1
ATOM 708 C C . GLU A 1 84 ? -2.001 5.568 7.161 1.00 93.75 84 GLU A C 1
ATOM 710 O O . GLU A 1 84 ? -3.091 5.001 7.300 1.00 93.75 84 GLU A O 1
ATOM 715 N N . MET A 1 85 ? -0.891 5.074 7.723 1.00 91.94 85 MET A N 1
ATOM 716 C CA . MET A 1 85 ? -0.896 3.910 8.616 1.00 91.94 85 MET A CA 1
ATOM 717 C C . MET A 1 85 ? -1.757 4.138 9.866 1.00 91.94 85 MET A C 1
ATOM 719 O O . MET A 1 85 ? -2.472 3.230 10.305 1.00 91.94 85 MET A O 1
ATOM 723 N N . VAL A 1 86 ? -1.687 5.335 10.455 1.00 94.38 86 VAL A N 1
ATOM 724 C CA . VAL A 1 86 ? -2.480 5.707 11.635 1.00 94.38 86 VAL A CA 1
ATOM 725 C C . VAL A 1 86 ? -3.962 5.792 11.282 1.00 94.38 86 VAL A C 1
ATOM 727 O O . VAL A 1 86 ? -4.783 5.209 11.994 1.00 94.38 86 VAL A O 1
ATOM 730 N N . GLU A 1 87 ? -4.301 6.436 10.166 1.00 95.19 87 GLU A N 1
ATOM 731 C CA . GLU A 1 87 ? -5.683 6.532 9.686 1.00 95.19 87 GLU A CA 1
ATOM 732 C C . GLU A 1 87 ? -6.291 5.149 9.416 1.00 95.19 87 GLU A C 1
ATOM 734 O O . GLU A 1 87 ? -7.398 4.852 9.876 1.00 95.19 87 GLU A O 1
ATOM 739 N N . LEU A 1 88 ? -5.552 4.264 8.736 1.00 93.56 88 LEU A N 1
ATOM 740 C CA . LEU A 1 88 ? -6.004 2.901 8.459 1.00 93.56 88 LEU A CA 1
ATOM 741 C C . LEU A 1 88 ? -6.229 2.102 9.749 1.00 93.56 88 LEU A C 1
ATOM 743 O O . LEU A 1 88 ? -7.231 1.394 9.872 1.00 93.56 88 LEU A O 1
ATOM 747 N N . ARG A 1 89 ? -5.317 2.211 10.724 1.00 94.06 89 ARG A N 1
ATOM 748 C CA . ARG A 1 89 ? -5.462 1.565 12.037 1.00 94.06 89 ARG A CA 1
ATOM 749 C C . ARG A 1 89 ? -6.741 2.024 12.731 1.00 94.06 89 ARG A C 1
ATOM 751 O O . ARG A 1 89 ? -7.479 1.187 13.249 1.00 94.06 89 ARG A O 1
ATOM 758 N N . ASP A 1 90 ? -6.986 3.328 12.771 1.00 95.88 90 ASP A N 1
ATOM 759 C CA . ASP A 1 90 ? -8.129 3.894 13.487 1.00 95.88 90 ASP A CA 1
ATOM 760 C C . ASP A 1 90 ? -9.449 3.510 12.820 1.00 95.88 90 ASP A C 1
ATOM 762 O O . ASP A 1 90 ? -10.360 3.044 13.504 1.00 95.88 90 ASP A O 1
ATOM 766 N N . PHE A 1 91 ? -9.500 3.543 11.486 1.00 95.81 91 PHE A N 1
ATOM 767 C CA . PHE A 1 91 ? -10.630 3.027 10.718 1.00 95.81 91 PHE A CA 1
ATOM 768 C C . PHE A 1 91 ? -10.931 1.552 11.034 1.00 95.81 91 PHE A C 1
ATOM 770 O O . PHE A 1 91 ? -12.081 1.189 11.292 1.00 95.81 91 PHE A O 1
ATOM 777 N N . LEU A 1 92 ? -9.907 0.691 11.044 1.00 94.19 92 LEU A N 1
ATOM 778 C CA . LEU A 1 92 ? -10.082 -0.732 11.351 1.00 94.19 92 LEU A CA 1
ATOM 779 C C . LEU A 1 92 ? -10.527 -0.953 12.798 1.00 94.19 92 LEU A C 1
ATOM 781 O O . LEU A 1 92 ? -11.405 -1.776 13.040 1.00 94.19 92 LEU A O 1
ATOM 785 N N . ASN A 1 93 ? -9.959 -0.213 13.751 1.00 96.19 93 ASN A N 1
ATOM 786 C CA . ASN A 1 93 ? -10.373 -0.275 15.149 1.00 96.19 93 ASN A CA 1
ATOM 787 C C . ASN A 1 93 ? -11.839 0.126 15.316 1.00 96.19 93 ASN A C 1
ATOM 789 O O . ASN A 1 93 ? -12.558 -0.530 16.061 1.00 96.19 93 ASN A O 1
ATOM 793 N N . ASP A 1 94 ? -12.293 1.171 14.627 1.00 95.56 94 ASP A N 1
ATOM 794 C CA . ASP A 1 94 ? -13.691 1.599 14.667 1.00 95.56 94 ASP A CA 1
ATOM 795 C C . ASP A 1 94 ? -14.633 0.559 14.051 1.00 95.56 94 ASP A C 1
ATOM 797 O O . ASP A 1 94 ? -15.710 0.329 14.589 1.00 95.56 94 ASP A O 1
ATOM 801 N N . CYS A 1 95 ? -14.204 -0.139 12.996 1.00 92.69 95 CYS A N 1
ATOM 802 C CA . CYS A 1 95 ? -14.963 -1.251 12.413 1.00 92.69 95 CYS A CA 1
ATOM 803 C C . CYS A 1 95 ? -15.020 -2.503 13.307 1.00 92.69 95 CYS A C 1
ATOM 805 O O . CYS A 1 95 ? -15.872 -3.355 13.084 1.00 92.69 95 CYS A O 1
ATOM 807 N N . LEU A 1 96 ? -14.088 -2.657 14.254 1.00 92.19 96 LEU A N 1
ATOM 808 C CA . LEU A 1 96 ? -14.012 -3.805 15.169 1.00 92.19 96 LEU A CA 1
ATOM 809 C C . LEU A 1 96 ? -14.690 -3.547 16.520 1.00 92.19 96 LEU A C 1
ATOM 811 O O . LEU A 1 96 ? -14.837 -4.482 17.307 1.00 92.19 96 LEU A O 1
ATOM 815 N N . LYS A 1 97 ? -15.066 -2.297 16.814 1.00 77.94 97 LYS A N 1
ATOM 816 C CA . LYS A 1 97 ? -15.860 -1.929 17.992 1.00 77.94 97 LYS A CA 1
ATOM 817 C C . LYS A 1 97 ? -17.330 -2.295 17.749 1.00 77.94 97 LYS A C 1
ATOM 819 O O . LYS A 1 97 ? -18.166 -1.410 17.585 1.00 77.94 97 LYS A O 1
ATOM 824 N N . ASP A 1 98 ? -17.603 -3.595 17.721 1.00 53.50 98 ASP A N 1
ATOM 825 C CA . ASP A 1 98 ? -18.935 -4.171 17.946 1.00 53.50 98 ASP A CA 1
ATOM 826 C C . ASP A 1 98 ? -19.144 -4.432 19.449 1.00 53.50 98 ASP A C 1
ATOM 828 O O . ASP A 1 98 ? -18.264 -5.075 20.074 1.00 53.50 98 ASP A O 1
#

Radius of gyration: 17.94 Å; Cα contacts (8 Å, |Δi|>4): 108; chains: 1; bounding box: 51×29×44 Å

Mean predicted aligned error: 10.35 Å